Protein AF-A0A183E1F2-F1 (afdb_monomer)

InterPro domains:
  IPR002999 Tudor domain [PF00567] (11-85)
  IPR002999 Tudor domain [PS50304] (33-91)
  IPR002999 Tudor domain [SM00333] (32-89)
  IPR050621 Tudor domain-containing [PTHR22948] (20-85)

Foldseek 3Di:
DPDPVLVVVVVVVFVVQLVCPVPVVPFDFQDPPDDFQAWWWADDPSTIAIWTFHDADPVQCWTWTAGPSPGDIDIDHSRRITHDDDPPPDPPVVVVVVVVVVD

Nearest PDB structures (foldseek):
  4a4e-assembly1_A  TM=8.988E-01  e=1.336E-03  Homo sapiens
  2wac-assembly2_B  TM=7.124E-01  e=6.894E-04  Drosophila melanogaster
  7yw1-assembly1_A  TM=8.248E-01  e=1.147E-01  Trametes pubescens
  5j26-assembly1_A  TM=7.023E-01  e=2.260E-02  Homo sapiens
  6my0-assembly2_B  TM=6.306E-01  e=3.053E-02  Homo sapiens

Secondary structure (DSSP, 8-state):
---HHHHHHHHHHHHHHHHHHSS-TT--BPPSSPPTT-EEEEEETTEEEEEEEEEEETTTTEEEEEETTT--EEEEEGGG-EE---TTTTTTHHHHHHHHH--

Solvent-accessible surface area (backbone atoms only — not comparable to full-atom values): 6123 Å² total; per-residue (Å²): 134,83,59,70,70,57,68,67,46,50,64,55,47,44,53,49,36,34,70,59,52,77,63,48,78,94,56,54,48,58,63,85,86,70,61,59,75,41,70,28,32,38,74,55,98,95,42,40,39,54,23,29,33,62,44,70,42,79,91,75,49,25,30,37,27,34,34,69,88,77,52,65,76,50,75,46,50,38,82,63,27,28,54,67,88,55,102,57,75,63,76,56,56,58,57,56,58,52,50,69,78,71,106

pLDDT: mean 81.97, std 19.76, range [41.66, 98.31]

Organism: NCBI:txid637853

Mean predicted aligned error: 8.82 Å

Structure (mmCIF, N/CA/C/O backbone):
data_AF-A0A183E1F2-F1
#
_entry.id   AF-A0A183E1F2-F1
#
loop_
_atom_site.group_PDB
_atom_site.id
_atom_site.type_symbol
_atom_site.label_atom_id
_atom_site.label_alt_id
_atom_site.label_comp_id
_atom_site.label_asym_id
_atom_site.label_entity_id
_atom_site.label_seq_id
_atom_site.pdbx_PDB_ins_code
_atom_site.Cartn_x
_atom_site.Cartn_y
_atom_site.Cartn_z
_atom_site.occupancy
_atom_site.B_iso_or_equiv
_atom_site.auth_seq_id
_atom_site.auth_comp_id
_atom_site.auth_asym_id
_atom_site.auth_atom_id
_atom_site.pdbx_PDB_model_num
ATOM 1 N N . MET A 1 1 ? 26.155 9.015 -0.515 1.00 41.66 1 MET A N 1
ATOM 2 C CA . MET A 1 1 ? 26.409 8.129 -1.670 1.00 41.66 1 MET A CA 1
ATOM 3 C C . MET A 1 1 ? 25.164 7.284 -1.868 1.00 41.66 1 MET A C 1
ATOM 5 O O . MET A 1 1 ? 24.959 6.338 -1.121 1.00 41.66 1 MET A O 1
ATOM 9 N N . VAL A 1 2 ? 24.264 7.710 -2.752 1.00 46.22 2 VAL A N 1
ATOM 10 C CA . VAL A 1 2 ? 23.042 6.952 -3.055 1.00 46.22 2 VAL A CA 1
ATOM 11 C C . VAL A 1 2 ? 23.452 5.798 -3.968 1.00 46.22 2 VAL A C 1
ATOM 13 O O . VAL A 1 2 ? 24.157 6.020 -4.946 1.00 46.22 2 VAL A O 1
ATOM 16 N N . ASN A 1 3 ? 23.115 4.568 -3.584 1.00 47.72 3 ASN A N 1
ATOM 17 C CA . ASN A 1 3 ? 23.584 3.351 -4.241 1.00 47.72 3 ASN A CA 1
ATOM 18 C C . ASN A 1 3 ? 23.065 3.281 -5.697 1.00 47.72 3 ASN A C 1
ATOM 20 O O . ASN A 1 3 ? 21.858 3.297 -5.941 1.00 47.72 3 ASN A O 1
ATOM 24 N N . ASP A 1 4 ? 23.976 3.186 -6.664 1.00 51.41 4 ASP A N 1
ATOM 25 C CA . ASP A 1 4 ? 23.696 3.061 -8.106 1.00 51.41 4 ASP A CA 1
ATOM 26 C C . ASP A 1 4 ? 22.808 1.830 -8.414 1.00 51.41 4 ASP A C 1
ATOM 28 O O . ASP A 1 4 ? 21.921 1.852 -9.268 1.00 51.41 4 ASP A O 1
ATOM 32 N N . GLN A 1 5 ? 22.909 0.775 -7.596 1.00 51.78 5 GLN A N 1
ATOM 33 C CA . GLN A 1 5 ? 22.075 -0.423 -7.737 1.00 51.78 5 GLN A CA 1
ATOM 34 C C . GLN A 1 5 ? 20.593 -0.187 -7.393 1.00 51.78 5 GLN A C 1
ATOM 36 O O . GLN A 1 5 ? 19.715 -0.832 -7.969 1.00 51.78 5 GLN A O 1
ATOM 41 N N . THR A 1 6 ? 20.277 0.745 -6.486 1.00 53.31 6 THR A N 1
ATOM 42 C CA . THR A 1 6 ? 18.880 1.118 -6.180 1.00 53.31 6 THR A CA 1
ATOM 43 C C . THR A 1 6 ? 18.234 1.924 -7.310 1.00 53.31 6 THR A C 1
ATOM 45 O O . THR A 1 6 ? 17.041 1.774 -7.559 1.00 53.31 6 THR A O 1
ATOM 48 N N . MET A 1 7 ? 19.023 2.714 -8.050 1.00 52.41 7 MET A N 1
ATOM 49 C CA . MET A 1 7 ? 18.525 3.569 -9.137 1.00 52.41 7 MET A CA 1
ATOM 50 C C . MET A 1 7 ? 18.041 2.760 -10.350 1.00 52.41 7 MET A C 1
ATOM 52 O O . MET A 1 7 ? 17.077 3.145 -11.004 1.00 52.41 7 MET A O 1
ATOM 56 N N . GLN A 1 8 ? 18.660 1.609 -10.631 1.00 62.06 8 GLN A N 1
ATOM 57 C CA . GLN A 1 8 ? 18.265 0.748 -11.755 1.00 62.06 8 GLN A CA 1
ATOM 58 C C . GLN A 1 8 ? 17.181 -0.284 -11.398 1.00 62.06 8 GLN A C 1
ATOM 60 O O . GLN A 1 8 ? 16.530 -0.840 -12.286 1.00 62.06 8 GLN A O 1
ATOM 65 N N . THR A 1 9 ? 16.986 -0.576 -10.110 1.00 78.69 9 THR A N 1
ATOM 66 C CA . THR A 1 9 ? 16.055 -1.621 -9.648 1.00 78.69 9 THR A CA 1
ATOM 67 C C . THR A 1 9 ? 14.652 -1.095 -9.376 1.00 78.69 9 THR A C 1
ATOM 69 O O . THR A 1 9 ? 13.693 -1.826 -9.622 1.00 78.69 9 THR A O 1
ATOM 72 N N . LEU A 1 10 ? 14.516 0.163 -8.946 1.00 84.38 10 LEU A N 1
ATOM 73 C CA . LEU A 1 10 ? 13.216 0.764 -8.654 1.00 84.38 10 LEU A CA 1
ATOM 74 C C . LEU A 1 10 ? 12.310 0.885 -9.900 1.00 84.38 10 LEU A C 1
ATOM 76 O O . LEU A 1 10 ? 11.204 0.356 -9.844 1.00 84.38 10 LEU A O 1
ATOM 80 N N . PRO A 1 11 ? 12.775 1.382 -11.069 1.00 89.44 11 PRO A N 1
ATOM 81 C CA . PRO A 1 11 ? 11.937 1.425 -12.274 1.00 89.44 11 PRO A CA 1
ATOM 82 C C . PRO A 1 11 ? 11.484 0.037 -12.748 1.00 89.44 11 PRO A C 1
ATOM 84 O O . PRO A 1 11 ? 10.371 -0.141 -13.240 1.00 89.44 11 PRO A O 1
ATOM 87 N N . ARG A 1 12 ? 12.338 -0.986 -12.587 1.00 88.19 12 ARG A N 1
ATOM 88 C CA . ARG A 1 12 ? 11.974 -2.378 -12.902 1.00 88.19 12 ARG A CA 1
ATOM 89 C C . ARG A 1 12 ? 10.891 -2.897 -11.961 1.00 8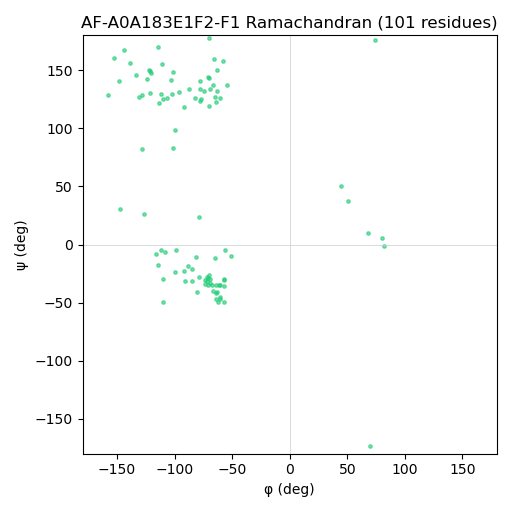8.19 12 ARG A C 1
ATOM 91 O O . ARG A 1 12 ? 9.992 -3.610 -12.403 1.00 88.19 12 ARG A O 1
ATOM 98 N N . LEU A 1 13 ? 10.981 -2.547 -10.680 1.00 88.50 13 LEU A N 1
ATOM 99 C CA . LEU A 1 13 ? 9.951 -2.859 -9.701 1.00 88.50 13 LEU A CA 1
ATOM 100 C C . LEU A 1 13 ? 8.640 -2.138 -10.032 1.00 88.50 13 LEU A C 1
ATOM 102 O O . LEU A 1 13 ? 7.601 -2.780 -9.957 1.00 88.50 13 LEU A O 1
ATOM 106 N N . ASP A 1 14 ? 8.667 -0.871 -10.446 1.00 90.69 14 ASP A N 1
ATOM 107 C CA . ASP A 1 14 ? 7.449 -0.136 -10.816 1.00 90.69 14 ASP A CA 1
ATOM 108 C C . ASP A 1 14 ? 6.722 -0.802 -11.982 1.00 90.69 14 ASP A C 1
ATOM 110 O O . ASP A 1 14 ? 5.513 -1.018 -11.922 1.00 90.69 14 ASP A O 1
ATOM 114 N N . VAL A 1 15 ? 7.465 -1.197 -13.023 1.00 91.31 15 VAL A N 1
ATOM 115 C CA . VAL A 1 15 ? 6.907 -1.927 -14.172 1.00 91.31 15 VAL A CA 1
ATOM 116 C C . VAL A 1 15 ? 6.345 -3.281 -13.737 1.00 91.31 15 VAL A C 1
ATOM 118 O O . VAL A 1 15 ? 5.264 -3.664 -14.183 1.00 91.31 15 VAL A O 1
ATOM 121 N N . TYR A 1 16 ? 7.032 -3.996 -12.841 1.00 90.62 16 TYR A N 1
ATOM 122 C CA . TYR A 1 16 ? 6.523 -5.246 -12.273 1.00 90.62 16 TYR A CA 1
ATOM 123 C C . TYR A 1 16 ? 5.227 -5.027 -11.484 1.00 90.62 16 TYR A C 1
ATOM 125 O O . TYR A 1 16 ? 4.245 -5.732 -11.704 1.00 90.62 16 TYR A O 1
ATOM 133 N N . MET A 1 17 ? 5.209 -4.045 -10.580 1.00 93.25 17 MET A N 1
ATOM 134 C CA . MET A 1 17 ? 4.041 -3.717 -9.766 1.00 93.25 17 MET A CA 1
ATOM 135 C C . MET A 1 17 ? 2.867 -3.325 -10.661 1.00 93.25 17 MET A C 1
ATOM 137 O O . MET A 1 17 ? 1.775 -3.867 -10.506 1.00 93.25 17 MET A O 1
ATOM 141 N N . LEU A 1 18 ? 3.088 -2.464 -11.654 1.00 92.94 18 LEU A N 1
ATOM 142 C CA . LEU A 1 18 ? 2.061 -2.131 -12.631 1.00 92.94 18 LEU A CA 1
ATOM 143 C C . LEU A 1 18 ? 1.559 -3.392 -13.349 1.00 92.94 18 LEU A C 1
ATOM 145 O O . LEU A 1 18 ? 0.358 -3.628 -13.373 1.00 92.94 18 LEU A O 1
ATOM 149 N N . GLY A 1 19 ? 2.453 -4.243 -13.859 1.00 91.94 19 GLY A N 1
ATOM 150 C CA . GLY A 1 19 ? 2.078 -5.468 -14.572 1.00 91.94 19 GLY A CA 1
ATOM 151 C C . GLY A 1 19 ? 1.258 -6.459 -13.737 1.00 91.94 19 GLY A C 1
ATOM 152 O O . GLY A 1 19 ? 0.360 -7.104 -14.269 1.00 91.94 19 GLY A O 1
ATOM 153 N N . VAL A 1 20 ? 1.526 -6.561 -12.432 1.00 91.25 20 VAL A N 1
ATOM 154 C CA . VAL A 1 20 ? 0.805 -7.472 -11.527 1.00 91.25 20 VAL A CA 1
ATOM 155 C C . VAL A 1 20 ? -0.538 -6.899 -11.076 1.00 91.25 20 VAL A C 1
ATOM 157 O O . VAL A 1 20 ? -1.511 -7.642 -10.975 1.00 91.25 20 VAL A O 1
ATOM 160 N N . TYR A 1 21 ? -0.604 -5.601 -10.773 1.00 94.12 21 TYR A N 1
ATOM 161 C CA . TYR A 1 21 ? -1.768 -5.018 -10.100 1.00 94.12 21 TYR A CA 1
ATOM 162 C C . TYR A 1 21 ? -2.637 -4.121 -10.984 1.00 94.12 21 TYR A C 1
ATOM 164 O O . TYR A 1 21 ? -3.716 -3.745 -10.541 1.00 94.12 21 TYR A O 1
ATOM 172 N N . VAL A 1 22 ? -2.253 -3.814 -12.231 1.00 90.75 22 VAL A N 1
ATOM 173 C CA . VAL A 1 22 ? -3.122 -3.076 -13.176 1.00 90.75 22 VAL A CA 1
ATOM 174 C C . VAL A 1 22 ? -4.464 -3.782 -13.392 1.00 90.75 22 VAL A C 1
ATOM 176 O O . VAL A 1 22 ? -5.488 -3.134 -13.584 1.00 90.75 22 VAL A O 1
ATOM 179 N N . GLN A 1 23 ? -4.471 -5.113 -13.298 1.00 88.56 23 GLN A N 1
ATOM 180 C CA . GLN A 1 23 ? -5.668 -5.946 -13.292 1.00 88.56 23 GLN A CA 1
ATOM 181 C C . GLN A 1 23 ? -5.610 -6.874 -12.076 1.00 88.56 23 GLN A C 1
ATOM 183 O O . GLN A 1 23 ? -5.217 -8.033 -12.195 1.00 88.56 23 GLN A O 1
ATOM 188 N N . PRO A 1 24 ? -5.998 -6.399 -10.880 1.00 80.00 24 PRO A N 1
ATOM 189 C CA . PRO A 1 24 ? -5.802 -7.144 -9.642 1.00 80.00 24 PRO A CA 1
ATOM 190 C C . PRO A 1 24 ? -6.856 -8.252 -9.451 1.00 80.00 24 PRO A C 1
ATOM 192 O O . PRO A 1 24 ? -7.146 -8.649 -8.321 1.00 80.00 24 PRO A O 1
ATOM 195 N N . SER A 1 25 ? -7.472 -8.745 -10.531 1.00 86.31 25 SER A N 1
ATOM 196 C CA . SER A 1 25 ? -8.475 -9.807 -10.475 1.00 86.31 25 SER A CA 1
ATOM 197 C C . SER A 1 25 ? -7.862 -11.074 -9.883 1.00 86.31 25 SER A C 1
ATOM 199 O O . SER A 1 25 ? -6.838 -11.558 -10.360 1.00 86.31 25 SER A O 1
ATOM 201 N N . GLY A 1 26 ? -8.488 -11.610 -8.836 1.00 86.62 26 GLY A N 1
ATOM 202 C CA . GLY A 1 26 ? -7.987 -12.784 -8.118 1.00 86.62 26 GLY A CA 1
ATOM 203 C C . GLY A 1 26 ? -6.895 -12.487 -7.084 1.00 86.62 26 GLY A C 1
ATOM 204 O O . GLY A 1 26 ? -6.478 -13.403 -6.378 1.00 86.62 26 GLY A O 1
ATOM 205 N N . ILE A 1 27 ? -6.460 -11.229 -6.933 1.00 91.75 27 ILE A N 1
ATOM 206 C CA . ILE A 1 27 ? -5.597 -10.813 -5.824 1.00 91.75 27 ILE A CA 1
ATOM 207 C C . ILE A 1 27 ? -6.489 -10.319 -4.678 1.00 91.75 27 ILE A C 1
ATOM 209 O O . ILE A 1 27 ? -7.212 -9.337 -4.861 1.00 91.75 27 ILE A O 1
ATOM 213 N N . PRO A 1 28 ? -6.445 -10.956 -3.494 1.00 93.50 28 PRO A N 1
ATOM 214 C CA . PRO A 1 28 ? -7.243 -10.517 -2.360 1.00 93.50 28 PRO A CA 1
ATOM 215 C C . PRO A 1 28 ? -6.853 -9.115 -1.889 1.00 93.50 28 PRO A C 1
ATOM 217 O O . PRO A 1 28 ? -5.684 -8.708 -1.964 1.00 93.50 28 PRO A O 1
ATOM 220 N N . ASP A 1 29 ? -7.834 -8.405 -1.341 1.00 94.50 29 ASP A N 1
ATOM 221 C CA . ASP A 1 29 ? -7.587 -7.198 -0.570 1.00 94.50 29 ASP A CA 1
ATOM 222 C C . ASP A 1 29 ? -6.920 -7.523 0.781 1.00 94.50 29 ASP A C 1
ATOM 224 O O . ASP A 1 29 ? -6.617 -8.679 1.121 1.00 94.50 29 ASP A O 1
ATOM 228 N N . MET A 1 30 ? -6.600 -6.478 1.544 1.00 93.62 30 MET A N 1
ATOM 229 C CA . MET A 1 30 ? -5.973 -6.659 2.850 1.00 93.62 30 MET A CA 1
ATOM 230 C C . MET A 1 30 ? -6.958 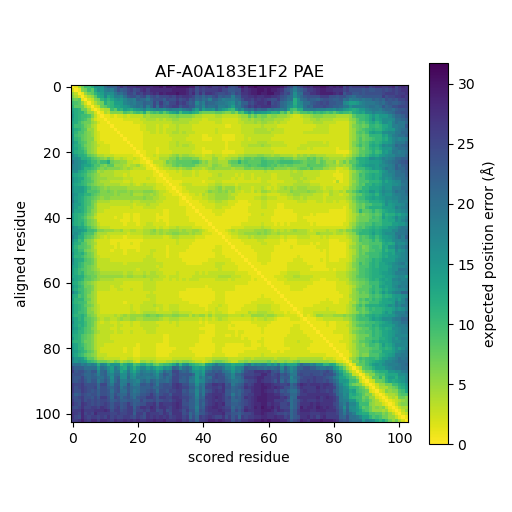-7.280 3.855 1.00 93.62 30 MET A C 1
ATOM 232 O O . MET A 1 30 ? -8.094 -6.816 3.957 1.00 93.62 30 MET A O 1
ATOM 236 N N . PRO A 1 31 ? -6.547 -8.304 4.629 1.00 91.44 31 PRO A N 1
ATOM 237 C CA . PRO A 1 31 ? -7.452 -9.035 5.510 1.00 91.44 31 PRO A CA 1
ATOM 238 C C . PRO A 1 31 ? -7.991 -8.161 6.649 1.00 91.44 31 PRO A C 1
ATOM 240 O O . PRO A 1 31 ? -7.383 -7.161 7.037 1.00 91.44 31 PRO A O 1
ATOM 243 N N . ARG A 1 32 ? -9.117 -8.594 7.224 1.00 89.25 32 ARG A N 1
ATOM 244 C CA 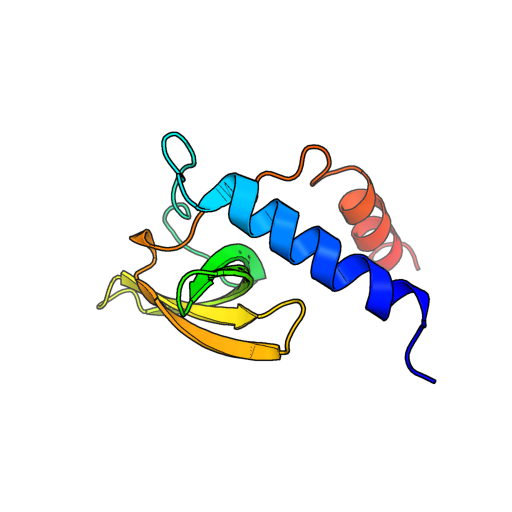. ARG A 1 32 ? -9.654 -8.066 8.483 1.00 89.25 32 ARG A CA 1
ATOM 245 C C . ARG A 1 32 ? -9.361 -9.035 9.642 1.00 89.25 32 ARG A C 1
ATOM 247 O O . ARG A 1 32 ? -9.491 -10.241 9.437 1.00 89.25 32 ARG A O 1
ATOM 254 N N . PRO A 1 33 ? -9.024 -8.536 10.848 1.00 88.25 33 PRO A N 1
ATOM 255 C CA . PRO A 1 33 ? -8.729 -7.136 11.160 1.00 88.25 33 PRO A CA 1
ATOM 256 C C . PRO A 1 33 ? -7.387 -6.695 10.558 1.00 88.25 33 PRO A C 1
ATOM 258 O O . PRO A 1 33 ? -6.428 -7.470 10.518 1.00 88.25 33 PRO A O 1
ATOM 261 N N . LEU A 1 34 ? -7.312 -5.442 10.106 1.00 91.38 34 LEU A N 1
ATOM 262 C CA . LEU A 1 34 ? -6.070 -4.905 9.565 1.00 91.38 34 LEU A CA 1
ATOM 263 C C . LEU A 1 34 ? -5.158 -4.427 10.695 1.00 91.38 34 LEU A C 1
ATOM 265 O O . LEU A 1 34 ? -5.544 -3.595 11.511 1.00 91.38 34 LEU A O 1
ATOM 269 N N . GLN A 1 35 ? -3.926 -4.930 10.707 1.00 90.25 35 GLN A N 1
ATOM 270 C CA . GLN A 1 35 ? -2.893 -4.514 11.652 1.00 90.25 35 GLN A CA 1
ATOM 271 C C . GLN A 1 35 ? -1.899 -3.546 10.987 1.00 90.25 35 GLN A C 1
ATOM 273 O O . GLN A 1 35 ? -1.616 -3.694 9.790 1.00 90.25 35 GLN A O 1
ATOM 278 N N . PRO A 1 36 ? -1.323 -2.594 11.741 1.00 92.81 36 PRO A N 1
ATOM 279 C CA . PRO A 1 36 ? -0.134 -1.853 11.325 1.00 92.81 36 PRO A CA 1
ATOM 280 C C . PRO A 1 36 ? 1.066 -2.768 11.018 1.00 92.81 36 PRO A C 1
ATOM 282 O O . PRO A 1 36 ? 1.144 -3.902 11.493 1.00 92.81 36 PRO A O 1
ATOM 285 N N . GLY A 1 37 ? 2.015 -2.272 10.226 1.00 91.94 37 GLY A N 1
ATOM 286 C CA . GLY A 1 37 ? 3.262 -2.956 9.873 1.00 91.94 37 GLY A CA 1
ATOM 287 C C . GLY A 1 37 ? 3.146 -4.004 8.760 1.00 91.94 37 GLY A C 1
ATOM 288 O O . GLY A 1 37 ? 4.115 -4.706 8.477 1.00 91.94 37 GLY A O 1
ATOM 289 N N . LYS A 1 38 ? 1.986 -4.145 8.109 1.00 93.00 38 LYS A N 1
ATOM 290 C CA . LYS A 1 38 ? 1.789 -5.105 7.013 1.00 93.00 38 LYS A CA 1
ATOM 291 C C . LYS A 1 38 ? 2.192 -4.487 5.679 1.00 93.00 38 LYS A C 1
ATOM 293 O O . LYS A 1 38 ? 1.786 -3.376 5.353 1.00 93.00 38 LYS A O 1
ATOM 298 N N . VAL A 1 39 ? 2.957 -5.233 4.886 1.00 93.81 39 VAL A N 1
ATOM 299 C CA . VAL A 1 39 ? 3.303 -4.842 3.513 1.00 93.81 39 VAL A CA 1
ATOM 300 C C . VAL A 1 39 ? 2.123 -5.127 2.586 1.00 93.81 39 VAL A C 1
ATOM 302 O O . VAL A 1 39 ? 1.539 -6.210 2.624 1.00 93.81 39 VAL A O 1
ATOM 305 N N . CYS A 1 40 ? 1.796 -4.166 1.733 1.00 95.56 40 CYS A N 1
ATOM 306 C CA . CYS A 1 40 ? 0.703 -4.231 0.772 1.00 95.56 40 CYS A CA 1
ATOM 307 C C . CYS A 1 40 ? 1.080 -3.530 -0.539 1.00 95.56 40 CYS A C 1
ATOM 309 O O . CYS A 1 40 ? 2.092 -2.830 -0.619 1.00 95.56 40 CYS A O 1
ATOM 311 N N . ALA A 1 41 ? 0.271 -3.746 -1.570 1.00 96.75 41 ALA A N 1
ATOM 312 C CA . ALA A 1 41 ? 0.266 -2.941 -2.779 1.00 96.75 41 ALA A CA 1
ATOM 313 C C . ALA A 1 41 ? -0.833 -1.876 -2.665 1.00 96.75 41 ALA A C 1
ATOM 315 O O . ALA A 1 41 ? -1.970 -2.203 -2.316 1.00 96.75 41 ALA A O 1
ATOM 316 N N . ALA A 1 42 ? -0.486 -0.623 -2.952 1.00 97.06 42 ALA A N 1
ATOM 317 C CA . ALA A 1 42 ? -1.379 0.527 -2.877 1.00 97.06 42 ALA A CA 1
ATOM 318 C C . ALA A 1 42 ? -1.470 1.228 -4.245 1.00 97.06 42 ALA A C 1
ATOM 320 O O . ALA A 1 42 ? -0.420 1.514 -4.835 1.00 97.06 42 ALA A O 1
ATOM 321 N N . PRO A 1 43 ? -2.681 1.513 -4.751 1.00 96.75 43 PRO A N 1
ATOM 322 C CA . PRO A 1 43 ? -2.858 2.283 -5.973 1.00 96.75 43 PRO A CA 1
ATOM 323 C C . PRO A 1 43 ? -2.675 3.783 -5.714 1.00 96.75 43 PRO A C 1
ATOM 325 O O . PRO A 1 43 ? -3.140 4.311 -4.704 1.00 96.75 43 PRO A O 1
ATOM 328 N N . PHE A 1 44 ? -2.029 4.488 -6.644 1.00 95.19 44 PHE A N 1
ATOM 329 C CA . PHE A 1 44 ? -1.964 5.953 -6.644 1.00 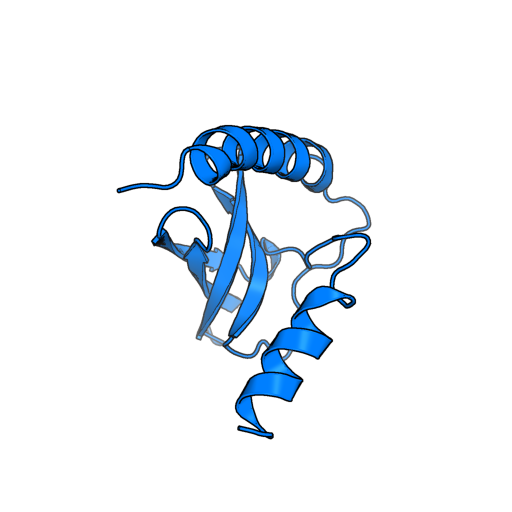95.19 44 PHE A CA 1
ATOM 330 C C . PHE A 1 44 ? -1.667 6.486 -8.053 1.00 95.19 44 PHE A C 1
ATOM 332 O O . PHE A 1 44 ? -0.731 6.026 -8.698 1.00 95.19 44 PHE A O 1
ATOM 339 N N . HIS A 1 45 ? -2.472 7.437 -8.546 1.00 90.31 45 HIS A N 1
ATOM 340 C CA . HIS A 1 45 ? -2.311 8.084 -9.865 1.00 90.31 45 HIS A CA 1
ATOM 341 C C . HIS A 1 45 ? -1.996 7.109 -11.028 1.00 90.31 45 HIS A C 1
ATOM 343 O O . HIS A 1 45 ? -1.067 7.333 -11.799 1.00 90.31 45 HIS A O 1
ATOM 349 N N . ASN A 1 46 ? -2.778 6.031 -11.173 1.00 89.94 46 ASN A N 1
ATOM 350 C CA . ASN A 1 46 ? -2.616 4.975 -12.195 1.00 89.94 46 ASN A CA 1
ATOM 351 C C . ASN A 1 46 ? -1.373 4.075 -12.055 1.00 89.94 46 ASN A C 1
ATOM 353 O O . ASN A 1 46 ? -1.105 3.261 -12.937 1.00 89.94 46 ASN A O 1
ATOM 357 N N . TRP A 1 47 ? -0.649 4.173 -10.944 1.00 93.56 47 TRP A N 1
ATOM 358 C CA . TRP A 1 47 ? 0.470 3.299 -10.599 1.00 93.56 47 TRP A CA 1
ATOM 359 C C . TRP A 1 47 ? 0.160 2.462 -9.360 1.00 93.56 47 TRP A C 1
ATOM 361 O O . TRP A 1 47 ? -0.830 2.687 -8.660 1.00 93.56 47 TRP A O 1
ATOM 371 N N . TRP A 1 48 ? 1.034 1.492 -9.093 1.00 95.75 48 TRP A N 1
ATOM 372 C CA . TRP A 1 48 ? 0.955 0.612 -7.935 1.00 95.75 48 TRP A CA 1
ATOM 373 C C . TRP A 1 48 ? 2.276 0.598 -7.186 1.00 95.75 48 TRP A C 1
ATOM 375 O O . TRP A 1 48 ? 3.329 0.337 -7.761 1.00 95.75 48 TRP A O 1
ATOM 385 N N . TYR A 1 49 ? 2.198 0.834 -5.883 1.00 95.00 49 TYR A N 1
ATOM 386 C CA . TYR A 1 49 ? 3.359 1.011 -5.024 1.00 95.00 49 TYR A CA 1
ATOM 387 C C . TYR A 1 49 ? 3.368 -0.019 -3.912 1.00 95.00 49 TYR A C 1
ATOM 389 O O . TYR A 1 49 ? 2.317 -0.435 -3.423 1.00 95.00 49 TYR A O 1
ATOM 397 N N . ARG A 1 50 ? 4.561 -0.406 -3.461 1.00 95.56 50 ARG A N 1
ATOM 398 C CA . ARG A 1 50 ? 4.682 -1.124 -2.194 1.00 95.56 50 ARG A CA 1
ATOM 399 C C . ARG A 1 50 ? 4.486 -0.133 -1.061 1.00 95.56 50 ARG A C 1
ATOM 401 O O . ARG A 1 50 ? 5.104 0.932 -1.044 1.00 95.56 50 ARG A O 1
ATOM 408 N N . ALA A 1 51 ? 3.655 -0.496 -0.100 1.00 96.75 51 ALA A N 1
ATOM 409 C CA . ALA A 1 51 ? 3.377 0.332 1.055 1.00 96.75 51 ALA A CA 1
ATOM 410 C C . ALA A 1 51 ? 3.320 -0.507 2.331 1.00 96.75 51 ALA A C 1
ATOM 412 O O . ALA A 1 51 ? 3.073 -1.713 2.292 1.00 96.75 51 ALA A O 1
ATOM 413 N N . VAL A 1 52 ? 3.557 0.135 3.468 1.00 96.50 52 VAL A N 1
ATOM 414 C CA . VAL A 1 52 ? 3.427 -0.471 4.796 1.00 96.50 52 VAL A CA 1
ATOM 415 C C . VAL A 1 52 ? 2.247 0.178 5.501 1.00 96.50 52 VAL A C 1
ATOM 417 O O . VAL A 1 52 ? 2.161 1.406 5.538 1.00 96.50 52 VAL A O 1
ATOM 420 N N . THR A 1 53 ? 1.337 -0.625 6.051 1.00 96.56 53 THR A N 1
ATOM 421 C CA . THR A 1 53 ? 0.213 -0.120 6.846 1.00 96.56 53 THR A CA 1
ATOM 422 C C . THR A 1 53 ? 0.735 0.580 8.098 1.00 96.56 53 THR A C 1
ATOM 424 O O . THR A 1 53 ? 1.597 0.064 8.804 1.00 96.56 53 THR A O 1
ATOM 427 N N . VAL A 1 54 ? 0.227 1.774 8.375 1.00 97.12 54 VAL A N 1
ATOM 428 C CA . VAL A 1 54 ? 0.643 2.604 9.515 1.00 97.12 54 VAL A CA 1
ATOM 429 C C . VAL A 1 54 ? -0.477 2.664 10.539 1.00 97.12 54 VAL A C 1
ATOM 431 O O . VAL A 1 54 ? -0.254 2.399 11.715 1.00 97.12 54 VAL A O 1
ATOM 434 N N . GLN A 1 55 ? -1.692 2.964 10.086 1.00 97.19 55 GLN A N 1
ATOM 435 C CA . GLN A 1 55 ? -2.864 3.087 10.943 1.00 97.19 55 GLN A CA 1
ATOM 436 C C . GLN A 1 55 ? -4.110 2.649 10.180 1.00 97.19 55 GLN A C 1
ATOM 438 O O . GLN A 1 55 ? -4.245 2.947 8.996 1.00 97.19 55 GLN A O 1
ATOM 443 N N . TYR A 1 56 ? -5.008 1.942 10.861 1.00 96.88 56 TYR A N 1
ATOM 444 C CA . TYR A 1 56 ? -6.321 1.579 10.338 1.00 96.88 56 TYR A CA 1
ATOM 445 C C . TYR A 1 56 ? -7.388 2.426 11.035 1.00 96.88 56 TYR A C 1
ATOM 447 O O . TYR A 1 56 ? -7.438 2.457 12.266 1.00 96.88 56 TYR A O 1
ATOM 455 N N . TYR A 1 57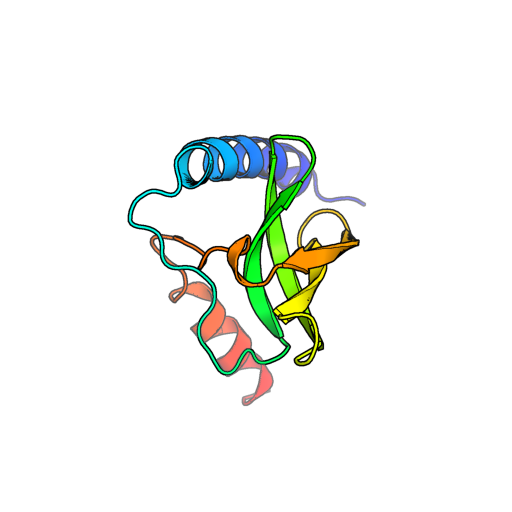 ? -8.209 3.113 10.247 1.00 96.69 57 TYR A N 1
ATOM 456 C CA . TYR A 1 57 ? -9.351 3.897 10.700 1.00 96.69 57 TYR A CA 1
ATOM 457 C C . TYR A 1 57 ? -10.610 3.058 10.478 1.00 96.69 57 TYR A C 1
ATOM 459 O O . TYR A 1 57 ? -11.090 2.900 9.356 1.00 96.69 57 TYR A O 1
ATOM 467 N N . ALA A 1 58 ? -11.072 2.415 11.552 1.00 93.81 58 ALA A N 1
ATOM 468 C CA . ALA A 1 58 ? -12.102 1.386 11.468 1.00 93.81 58 ALA A CA 1
ATOM 469 C C . ALA A 1 58 ? -13.491 1.936 11.114 1.00 93.81 58 ALA A C 1
ATOM 471 O O . ALA A 1 58 ? -14.289 1.193 10.548 1.00 93.81 58 ALA A O 1
ATOM 472 N N . GLU A 1 59 ? -13.769 3.200 11.442 1.00 95.31 59 GLU A N 1
ATOM 473 C CA . GLU A 1 59 ? -15.058 3.842 11.161 1.00 95.31 59 GLU A CA 1
ATOM 474 C C . GLU A 1 59 ? -15.234 4.102 9.657 1.00 95.31 59 GLU A C 1
ATOM 476 O O . GLU A 1 59 ? -16.328 3.932 9.126 1.00 95.31 59 GLU A O 1
ATOM 481 N N . GLU A 1 60 ? -14.147 4.428 8.956 1.00 96.81 60 GLU A N 1
ATOM 482 C CA . GLU A 1 60 ? -14.138 4.755 7.529 1.00 96.81 60 GLU A CA 1
ATOM 483 C C . GLU A 1 60 ? -13.708 3.580 6.620 1.00 96.81 60 GLU A C 1
ATOM 485 O O . GLU A 1 60 ? -13.746 3.709 5.400 1.00 96.81 60 GLU A O 1
ATOM 490 N N . ASP A 1 61 ? -13.299 2.433 7.188 1.00 95.94 61 ASP A N 1
ATOM 491 C CA . ASP A 1 61 ? -12.603 1.322 6.48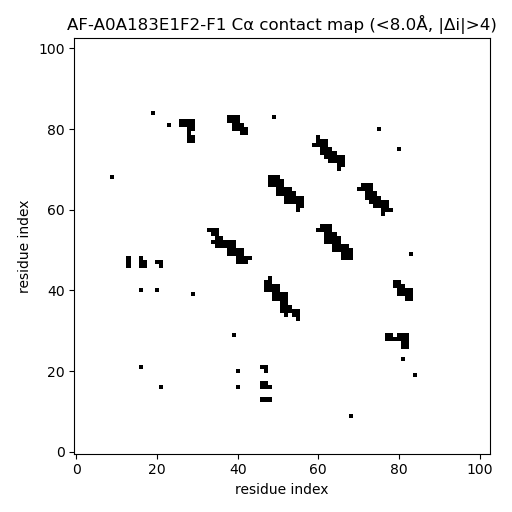9 1.00 95.94 61 ASP A CA 1
ATOM 492 C C . ASP A 1 61 ? -11.399 1.829 5.666 1.00 95.94 61 ASP A C 1
ATOM 494 O O . ASP A 1 61 ? -11.107 1.334 4.575 1.00 95.94 61 ASP A O 1
ATOM 498 N N . GLU A 1 62 ? -10.678 2.821 6.200 1.00 97.62 62 GLU A N 1
ATOM 499 C CA . GLU A 1 62 ? -9.526 3.457 5.558 1.00 97.62 62 GLU A CA 1
ATOM 500 C C . GLU A 1 62 ? -8.212 3.130 6.262 1.00 97.62 62 GLU A C 1
ATOM 502 O O . GLU A 1 62 ? -8.144 2.827 7.453 1.00 97.62 62 GLU A O 1
ATOM 507 N N . VAL A 1 63 ? -7.122 3.222 5.511 1.00 98.19 63 VAL A N 1
ATOM 508 C CA . VAL A 1 63 ? -5.785 2.883 5.982 1.00 98.19 63 VAL A CA 1
ATOM 509 C C . VAL A 1 63 ? -4.834 4.012 5.639 1.00 98.19 63 VAL A C 1
ATOM 511 O O . VAL A 1 63 ? -4.713 4.391 4.476 1.00 98.19 63 VAL A O 1
ATOM 514 N N . LEU A 1 64 ? -4.105 4.508 6.637 1.00 98.31 64 LEU A N 1
ATOM 515 C CA . LEU A 1 64 ? -2.884 5.266 6.403 1.00 98.31 64 LEU A CA 1
ATOM 516 C C . LEU A 1 64 ? -1.765 4.281 6.072 1.00 98.31 64 LEU A C 1
ATOM 518 O O . LEU A 1 64 ? -1.456 3.395 6.873 1.00 98.31 64 LEU A O 1
ATOM 522 N N . VAL A 1 65 ? -1.126 4.452 4.924 1.00 98.31 65 VAL A N 1
ATOM 523 C CA . VAL A 1 65 ? 0.032 3.664 4.503 1.00 98.31 65 VAL A CA 1
ATOM 524 C C . VAL A 1 65 ? 1.220 4.575 4.223 1.00 98.31 65 VAL A C 1
ATOM 526 O O . VAL A 1 65 ? 1.051 5.718 3.804 1.00 98.31 65 VAL A O 1
ATOM 529 N N . LYS A 1 66 ? 2.434 4.065 4.428 1.00 97.31 66 LYS A N 1
ATOM 530 C CA . LYS A 1 66 ? 3.686 4.715 4.025 1.00 97.31 66 LYS A CA 1
ATOM 531 C C . LYS A 1 66 ? 4.214 4.047 2.763 1.00 97.31 66 LYS A C 1
ATOM 533 O O . LYS A 1 66 ? 4.342 2.822 2.758 1.00 97.31 66 LYS A O 1
ATOM 538 N N . LEU A 1 67 ? 4.555 4.812 1.726 1.00 95.31 67 LEU A N 1
ATOM 539 C CA . LEU A 1 67 ? 5.146 4.235 0.512 1.00 95.31 67 LEU A CA 1
ATOM 540 C C . LEU A 1 67 ? 6.564 3.751 0.826 1.00 95.31 67 LEU A C 1
ATOM 542 O O . LEU A 1 67 ? 7.418 4.532 1.248 1.00 95.31 67 LEU A O 1
ATOM 546 N N . ALA A 1 68 ? 6.800 2.453 0.653 1.00 91.56 68 ALA A N 1
ATOM 547 C CA . ALA A 1 68 ? 8.011 1.786 1.123 1.00 91.56 68 ALA A CA 1
ATOM 548 C C . ALA A 1 68 ? 9.262 2.248 0.363 1.00 91.56 68 ALA A C 1
ATOM 550 O O . ALA A 1 68 ? 10.330 2.365 0.956 1.00 91.56 68 ALA A O 1
ATOM 551 N N . ASP A 1 69 ? 9.103 2.534 -0.930 1.00 89.94 69 ASP A N 1
ATOM 552 C CA . ASP A 1 69 ? 10.210 2.836 -1.841 1.00 89.94 69 ASP A CA 1
ATOM 553 C C . ASP A 1 69 ? 10.415 4.338 -2.086 1.00 89.94 69 ASP A C 1
ATOM 555 O O . ASP A 1 69 ? 11.511 4.777 -2.421 1.00 89.94 69 ASP A O 1
ATOM 559 N N . TYR A 1 70 ? 9.360 5.127 -1.884 1.00 89.06 70 TYR A N 1
ATOM 560 C CA . TYR A 1 70 ? 9.315 6.547 -2.240 1.00 89.06 70 TYR A CA 1
ATOM 561 C C . TYR A 1 70 ? 9.209 7.472 -1.025 1.00 89.06 70 TYR A C 1
ATOM 563 O O . TYR A 1 70 ? 9.490 8.665 -1.123 1.00 89.06 70 TYR A O 1
ATOM 571 N N . GLY A 1 71 ? 8.806 6.939 0.131 1.00 87.88 71 GLY A N 1
ATOM 572 C CA . GLY A 1 71 ? 8.393 7.757 1.265 1.00 87.88 71 GLY A CA 1
ATOM 573 C C . GLY A 1 71 ? 7.057 8.469 1.021 1.00 87.88 71 GLY A C 1
ATOM 574 O O . GLY A 1 71 ? 6.359 8.228 0.042 1.00 87.88 71 GLY A O 1
ATOM 575 N N . GLY A 1 72 ? 6.669 9.338 1.952 1.00 93.75 72 GLY A N 1
ATOM 576 C CA . GLY A 1 72 ? 5.328 9.921 1.956 1.00 93.75 72 GLY A CA 1
ATOM 577 C C . GLY A 1 72 ? 4.251 8.935 2.415 1.00 93.75 72 GLY A C 1
ATOM 578 O O . GLY A 1 72 ? 4.522 7.767 2.714 1.00 93.75 72 GLY A O 1
ATOM 579 N N . TYR A 1 73 ? 3.026 9.445 2.514 1.00 97.38 73 TYR A N 1
ATOM 580 C CA . TYR A 1 73 ? 1.888 8.715 3.058 1.00 97.38 73 TYR A CA 1
ATOM 581 C C . TYR A 1 73 ? 0.671 8.867 2.161 1.00 97.38 73 TYR A C 1
ATOM 583 O O . TYR A 1 73 ? 0.452 9.932 1.587 1.00 97.38 73 TYR A O 1
ATOM 591 N N . LEU A 1 74 ? -0.133 7.812 2.097 1.00 98.00 74 LEU A N 1
ATOM 592 C CA . LEU A 1 74 ? -1.443 7.822 1.463 1.00 98.00 74 LEU A CA 1
ATOM 593 C C . LEU A 1 74 ? -2.482 7.358 2.477 1.00 98.00 74 LEU A C 1
ATOM 595 O O . LEU A 1 74 ? -2.217 6.443 3.256 1.00 98.00 74 LEU A O 1
ATOM 599 N N . ARG A 1 75 ? -3.664 7.970 2.446 1.00 97.88 75 ARG A N 1
ATOM 600 C CA . ARG A 1 75 ? -4.851 7.486 3.150 1.00 97.88 75 ARG A CA 1
ATOM 601 C C . ARG A 1 75 ? -5.868 7.074 2.095 1.00 97.88 75 ARG A C 1
ATOM 603 O O . ARG A 1 75 ? -6.182 7.874 1.220 1.00 97.88 75 ARG A O 1
ATOM 610 N N . LEU A 1 76 ? -6.285 5.816 2.136 1.00 97.88 76 LEU A N 1
ATOM 611 C CA . LEU A 1 76 ? -7.140 5.212 1.118 1.00 97.88 76 LEU A CA 1
ATOM 612 C C . LEU A 1 76 ? -7.988 4.076 1.706 1.00 97.88 76 LEU A C 1
ATOM 614 O O . LEU A 1 76 ? -7.606 3.524 2.746 1.00 97.88 76 LEU A O 1
ATOM 618 N N . PRO A 1 77 ? -9.094 3.686 1.049 1.00 97.50 77 PRO A N 1
ATOM 619 C CA . PRO A 1 77 ? -9.895 2.539 1.458 1.00 97.50 77 PRO A CA 1
ATOM 620 C C . PRO A 1 77 ? -9.061 1.259 1.575 1.00 97.50 77 PRO A C 1
ATOM 622 O O . PRO A 1 77 ? -8.258 0.925 0.701 1.00 97.50 77 PRO A O 1
ATOM 625 N N . ARG A 1 78 ? -9.288 0.468 2.628 1.00 96.81 78 ARG A N 1
ATOM 626 C CA . ARG A 1 78 ? -8.657 -0.852 2.798 1.00 96.81 78 ARG A CA 1
ATOM 627 C C . ARG A 1 78 ? -8.957 -1.765 1.610 1.00 96.81 78 ARG A C 1
ATOM 629 O O . ARG A 1 78 ? -8.093 -2.543 1.207 1.00 96.81 78 ARG A O 1
ATOM 636 N N . SER A 1 79 ? -10.163 -1.662 1.051 1.00 95.75 79 SER A N 1
ATOM 637 C CA . SER A 1 79 ? -10.599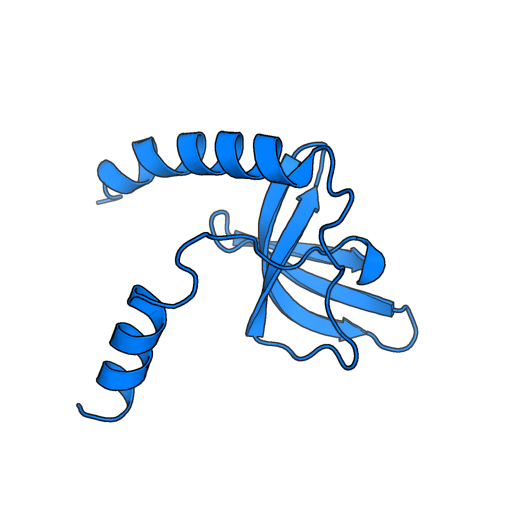 -2.416 -0.127 1.00 95.75 79 SER A CA 1
ATOM 638 C C . SER A 1 79 ? -9.836 -2.070 -1.404 1.00 95.75 79 SER A C 1
ATOM 640 O O . SER A 1 79 ? -9.956 -2.817 -2.373 1.00 95.75 79 SER A O 1
ATOM 642 N N . ASP A 1 80 ? -9.036 -1.003 -1.425 1.00 96.50 80 ASP A N 1
ATOM 643 C CA . ASP A 1 80 ? -8.172 -0.651 -2.559 1.00 96.50 80 ASP A CA 1
ATOM 644 C C . ASP A 1 80 ? -6.769 -1.247 -2.416 1.00 96.50 80 ASP A C 1
ATOM 646 O O . ASP A 1 80 ? -6.084 -1.499 -3.409 1.00 96.50 80 ASP A O 1
ATOM 650 N N . LEU A 1 81 ? -6.355 -1.555 -1.185 1.00 96.94 81 LEU A N 1
ATOM 651 C CA . LEU A 1 81 ? -5.096 -2.240 -0.930 1.00 96.94 81 LEU A CA 1
ATOM 652 C C . LEU A 1 81 ? -5.169 -3.694 -1.388 1.00 96.94 81 LEU A C 1
ATOM 654 O O . LEU A 1 81 ? -6.186 -4.374 -1.238 1.00 96.94 81 LEU A O 1
ATOM 658 N N . ARG A 1 82 ? -4.059 -4.205 -1.916 1.00 96.75 82 ARG A N 1
ATOM 659 C CA . ARG A 1 82 ? -3.918 -5.607 -2.324 1.00 96.75 82 ARG A CA 1
ATOM 660 C C . ARG A 1 82 ? -2.783 -6.270 -1.570 1.00 96.75 82 ARG A C 1
ATOM 662 O O . ARG A 1 82 ? -1.779 -5.641 -1.234 1.00 96.75 82 ARG A O 1
ATOM 669 N N . GLN A 1 83 ? -2.925 -7.562 -1.311 1.00 94.12 83 GLN A N 1
ATOM 670 C CA . GLN A 1 83 ? -1.836 -8.326 -0.716 1.00 94.12 83 GLN A CA 1
ATOM 671 C C . GLN A 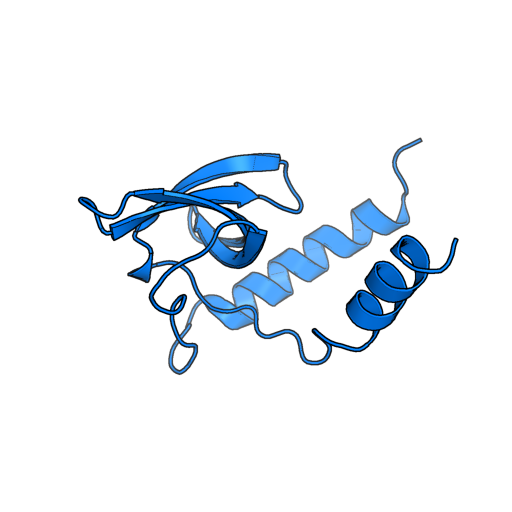1 83 ? -0.665 -8.427 -1.689 1.00 94.12 83 GLN A C 1
ATOM 673 O O . GLN A 1 83 ? -0.856 -8.727 -2.869 1.00 94.12 83 GLN A O 1
ATOM 678 N N . ILE A 1 84 ? 0.558 -8.260 -1.182 1.00 90.81 84 ILE A N 1
ATOM 679 C CA . ILE A 1 84 ? 1.734 -8.346 -2.040 1.00 90.81 84 ILE A CA 1
ATOM 680 C C . ILE A 1 84 ? 1.885 -9.776 -2.608 1.00 90.81 84 ILE A C 1
ATOM 682 O O . ILE A 1 84 ? 1.844 -10.772 -1.883 1.00 90.81 84 ILE A O 1
ATOM 686 N N . ARG A 1 85 ? 2.000 -9.898 -3.929 1.00 84.06 85 ARG A N 1
ATOM 687 C CA . ARG A 1 85 ? 2.328 -11.104 -4.693 1.00 84.06 85 ARG A CA 1
ATOM 688 C C . ARG A 1 85 ? 3.800 -11.014 -5.084 1.00 84.06 85 ARG A C 1
ATOM 690 O O . ARG A 1 85 ? 4.161 -10.532 -6.154 1.00 84.06 85 ARG A O 1
ATOM 697 N N . LEU A 1 86 ? 4.671 -11.412 -4.167 1.00 66.88 86 LEU A N 1
ATOM 698 C CA . LEU A 1 86 ? 6.071 -11.678 -4.477 1.00 66.88 86 LEU A CA 1
ATOM 699 C C . LEU A 1 86 ? 6.252 -13.183 -4.350 1.00 66.88 86 LEU A C 1
ATOM 701 O O . LEU A 1 86 ? 5.962 -13.745 -3.296 1.00 66.88 86 LEU A O 1
ATOM 705 N N . VAL A 1 87 ? 6.755 -13.816 -5.410 1.00 51.47 87 VAL A N 1
ATOM 706 C CA . VAL A 1 87 ? 7.044 -15.263 -5.509 1.00 51.47 87 VAL A CA 1
ATOM 707 C C . VAL A 1 87 ? 8.011 -15.752 -4.402 1.00 51.47 87 VAL A C 1
ATOM 709 O O . VAL A 1 87 ? 8.279 -16.937 -4.263 1.00 51.47 87 VAL A O 1
ATOM 712 N N . SER A 1 88 ? 8.533 -14.837 -3.581 1.00 49.22 88 SER A N 1
ATOM 713 C CA . SER A 1 88 ? 9.595 -15.043 -2.600 1.00 49.22 88 SER A CA 1
ATOM 714 C C . SER A 1 88 ? 9.456 -14.158 -1.351 1.00 49.22 88 SER A C 1
ATOM 716 O O . SER A 1 88 ? 10.464 -13.844 -0.717 1.00 49.22 88 SER A O 1
ATOM 718 N N . PHE A 1 89 ? 8.228 -13.796 -0.941 1.00 48.16 89 PHE A N 1
ATOM 719 C CA . PHE A 1 89 ? 7.964 -13.056 0.315 1.00 48.16 89 PHE A CA 1
ATOM 720 C C . PHE A 1 89 ? 8.619 -13.693 1.575 1.00 48.16 89 PHE A C 1
ATOM 722 O O . PHE A 1 89 ? 8.689 -13.051 2.614 1.00 48.16 89 PHE A O 1
ATOM 729 N N . TRP A 1 90 ? 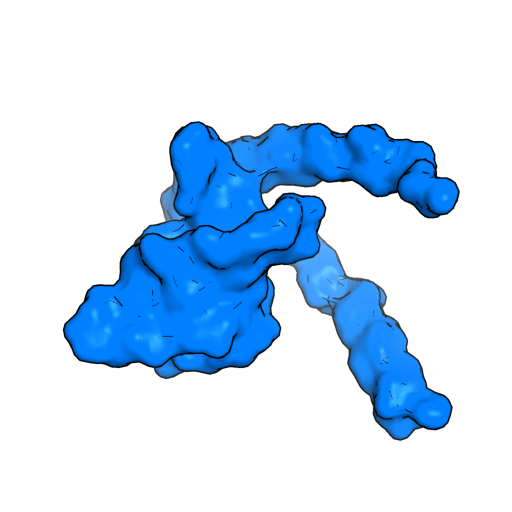9.167 -14.916 1.487 1.00 44.22 90 TRP A N 1
ATOM 730 C CA . TRP A 1 90 ? 9.732 -15.683 2.603 1.00 44.22 90 TRP A CA 1
ATOM 731 C C . TRP A 1 90 ? 11.237 -16.019 2.578 1.00 44.22 90 TRP A C 1
ATOM 733 O O . TRP A 1 90 ? 11.723 -16.485 3.599 1.00 44.22 90 TRP A O 1
ATOM 743 N N . ILE A 1 91 ? 12.029 -15.784 1.520 1.00 42.81 91 ILE A N 1
ATOM 744 C CA . ILE A 1 91 ? 13.462 -16.191 1.582 1.00 42.81 91 ILE A CA 1
ATOM 745 C C . ILE A 1 91 ? 14.370 -15.139 2.252 1.00 42.81 91 ILE A C 1
ATOM 747 O O . ILE A 1 91 ? 15.427 -15.492 2.764 1.00 42.81 91 ILE A O 1
ATOM 751 N N . ARG A 1 92 ? 13.975 -13.859 2.337 1.00 46.22 92 ARG A N 1
ATOM 752 C CA . ARG A 1 92 ? 14.821 -12.815 2.969 1.00 46.22 92 ARG A CA 1
ATOM 753 C C . ARG A 1 92 ? 14.301 -12.270 4.299 1.00 46.22 92 ARG A C 1
ATOM 755 O O . ARG A 1 92 ? 15.112 -11.947 5.157 1.00 46.22 92 ARG A O 1
ATOM 762 N N . THR A 1 93 ? 12.990 -12.241 4.536 1.00 45.41 93 THR A N 1
ATOM 763 C CA . THR A 1 93 ? 12.452 -11.771 5.829 1.00 45.41 93 THR A CA 1
ATOM 764 C C . THR A 1 93 ? 12.730 -12.755 6.971 1.00 45.41 93 THR A C 1
ATOM 766 O O . THR A 1 93 ? 12.946 -12.321 8.098 1.00 45.41 93 THR A O 1
ATOM 769 N N . VAL A 1 94 ? 12.847 -14.059 6.681 1.00 51.12 94 VAL A N 1
ATOM 770 C CA . VAL A 1 94 ? 13.314 -15.051 7.668 1.00 51.12 94 VAL A CA 1
ATOM 771 C C . VAL A 1 94 ? 14.770 -14.779 8.079 1.00 51.12 94 VAL A C 1
ATOM 773 O O . VAL A 1 94 ? 15.092 -14.923 9.249 1.00 51.12 94 VAL A O 1
ATOM 776 N N . ALA A 1 95 ? 15.631 -14.296 7.174 1.00 46.59 95 ALA A N 1
ATOM 777 C CA . ALA A 1 95 ? 17.020 -13.964 7.509 1.00 46.59 95 ALA A CA 1
ATOM 778 C C . ALA A 1 95 ? 17.153 -12.669 8.331 1.00 46.59 95 ALA A C 1
ATOM 780 O O . ALA A 1 95 ? 18.012 -12.586 9.200 1.00 46.59 95 ALA A O 1
ATOM 781 N N . GLN A 1 96 ? 16.298 -11.669 8.097 1.00 46.16 96 GLN A N 1
ATOM 782 C CA . GLN A 1 96 ? 16.443 -10.376 8.773 1.00 46.16 96 GLN A CA 1
ATOM 783 C C . GLN A 1 96 ? 15.792 -10.344 10.165 1.00 46.16 96 GLN A C 1
ATOM 785 O O . GLN A 1 96 ? 16.338 -9.716 11.063 1.00 46.16 96 GLN A O 1
ATOM 790 N N . ILE A 1 97 ? 14.707 -11.097 10.390 1.00 45.16 97 ILE A N 1
ATOM 791 C CA . ILE A 1 97 ? 14.109 -11.227 11.733 1.00 45.16 97 ILE A CA 1
ATOM 792 C C . ILE A 1 97 ? 14.895 -12.222 12.613 1.00 45.16 97 ILE A C 1
ATOM 794 O O . ILE A 1 97 ? 14.950 -12.041 13.825 1.00 45.16 97 ILE A O 1
ATOM 798 N N . LEU A 1 98 ? 15.576 -13.229 12.041 1.00 44.47 98 LEU A N 1
ATOM 799 C CA . LEU A 1 98 ? 16.481 -14.093 12.821 1.00 44.47 98 LEU A CA 1
ATOM 800 C C . LEU A 1 98 ? 17.778 -13.387 13.254 1.00 44.47 98 LEU A C 1
ATOM 802 O O . LEU A 1 98 ? 18.312 -13.739 14.301 1.00 44.47 98 LEU A O 1
ATOM 806 N N . CYS A 1 99 ? 18.271 -12.384 12.517 1.00 42.59 99 CYS A N 1
ATOM 807 C CA . CYS A 1 99 ? 19.433 -11.600 12.956 1.00 42.59 99 CYS A CA 1
ATOM 808 C C . CYS A 1 99 ? 19.117 -10.627 14.106 1.00 42.59 99 CYS A C 1
ATOM 810 O O . CYS A 1 99 ? 19.992 -10.392 14.927 1.00 42.59 99 CYS A O 1
ATOM 812 N N . GLU A 1 100 ? 17.895 -10.097 14.218 1.00 46.56 100 GLU A N 1
ATOM 813 C CA . GLU A 1 100 ? 17.536 -9.145 15.291 1.00 46.56 100 GLU A CA 1
ATOM 814 C C . GLU A 1 100 ? 17.190 -9.813 16.637 1.00 46.56 100 GLU A C 1
ATOM 816 O O . GLU A 1 100 ? 17.085 -9.127 17.649 1.00 46.56 100 GLU A O 1
ATOM 821 N N . VAL A 1 101 ? 17.033 -11.144 16.683 1.00 49.75 101 VAL A N 1
ATOM 822 C CA . VAL A 1 101 ? 16.763 -11.895 17.931 1.00 49.75 101 VAL A CA 1
ATOM 823 C C . VAL A 1 101 ? 17.947 -12.792 18.348 1.00 49.75 101 VAL A C 1
ATOM 825 O O . VAL A 1 101 ? 17.931 -13.366 19.434 1.00 49.75 101 VAL A O 1
ATOM 828 N N . LEU A 1 102 ? 19.010 -12.885 17.535 1.00 49.19 102 LEU A N 1
ATOM 829 C CA . LEU A 1 102 ? 20.237 -13.644 17.847 1.00 49.19 102 LEU A CA 1
ATOM 830 C C . LEU A 1 102 ? 21.539 -12.824 17.714 1.00 49.19 102 LEU A C 1
ATOM 832 O O . LEU A 1 102 ? 22.606 -13.396 17.486 1.00 49.19 102 LEU A O 1
ATOM 836 N N . SER A 1 103 ? 21.508 -11.498 17.864 1.00 48.19 103 SER A N 1
ATOM 837 C CA . SER A 1 103 ? 22.717 -10.661 18.003 1.00 48.19 103 SER A CA 1
ATOM 838 C C . SER A 1 103 ? 22.491 -9.519 18.980 1.00 48.19 103 SER A C 1
ATOM 840 O O . SER A 1 103 ? 21.445 -8.849 18.850 1.00 48.19 103 SER A O 1
#

Sequence (103 aa):
MVNDQTMQTLPRLDVYMLGVYVQPSGIPDMPRPLQPGKVCAAPFHNWWYRAVTVQYYAEEDEVLVKLADYGGYLRLPRSDLRQIRLVSFWIRTVAQILCEVLS

Radius of gyration: 14.7 Å; Cα contacts (8 Å, |Δi|>4): 143; chains: 1; bounding box: 42×26×33 Å